Protein AF-A0A0N0D3A5-F1 (afdb_monomer_lite)

Radius of gyration: 17.69 Å; chains: 1; bounding box: 50×36×40 Å

Sequence (130 aa):
EAKDLIQTANDNKRILMVGHTFIFNMAVQQIKKYIDNGDLGDIYYIFSQRLNLGRVRQDVNAMWNLAPHDISIILYWLGEQPTKVKAKGICLCGILELRFFIAWRIDLCAKNVCSFVMIILPCNPYEKSC

Secondary structure (DSSP, 8-state):
-HHHHHHHHHHTT-------GGGGSHHHHHHHHHHHTTTT-S--EEEEEE----S--SSS-HHHHHHHHHHHHHHHHH-S--SEEEEEEEEEE-TTT--EEEEEEEEEEETTEEEEEEEEEEE-TT----

pLDDT: mean 78.38, std 15.7, range [39.06, 97.94]

Structure (mmCIF, N/CA/C/O backbone):
data_AF-A0A0N0D3A5-F1
#
_entry.id   AF-A0A0N0D3A5-F1
#
loop_
_atom_site.group_PDB
_atom_site.id
_atom_site.type_symbol
_atom_site.label_atom_id
_atom_site.label_alt_id
_atom_site.label_comp_id
_atom_site.label_asym_id
_atom_site.label_entity_id
_atom_site.label_seq_id
_atom_site.pdbx_PDB_ins_code
_atom_site.Cartn_x
_atom_site.Cartn_y
_atom_site.Cartn_z
_atom_site.occupancy
_atom_site.B_iso_or_equiv
_atom_site.auth_seq_id
_atom_site.auth_comp_id
_atom_site.auth_asym_id
_atom_site.auth_atom_id
_atom_site.pdbx_PDB_model_num
ATOM 1 N N . GLU A 1 1 ? -0.405 4.196 21.151 1.00 83.31 1 GLU A N 1
ATOM 2 C CA . GLU A 1 1 ? -0.938 5.217 20.221 1.00 83.31 1 GLU A CA 1
ATOM 3 C C . GLU A 1 1 ? -2.015 4.682 19.275 1.00 83.31 1 GLU A C 1
ATOM 5 O O . GLU A 1 1 ? -3.184 4.913 19.541 1.00 83.31 1 GLU A O 1
ATOM 10 N N . ALA A 1 2 ? -1.690 3.939 18.203 1.00 90.25 2 ALA A N 1
ATOM 11 C CA . ALA A 1 2 ? -2.709 3.513 17.222 1.00 90.25 2 ALA A CA 1
ATOM 12 C C . ALA A 1 2 ? -3.847 2.664 17.830 1.00 90.25 2 ALA A C 1
ATOM 14 O O . ALA A 1 2 ? -5.014 2.876 17.516 1.00 90.25 2 ALA A O 1
ATOM 15 N N . LYS A 1 3 ? -3.518 1.734 18.737 1.00 93.75 3 LYS A N 1
ATOM 16 C CA . LYS A 1 3 ? -4.515 0.921 19.457 1.00 93.75 3 LYS A CA 1
ATOM 17 C C . LYS A 1 3 ? -5.430 1.772 20.343 1.00 93.75 3 LYS A C 1
ATOM 19 O O . LYS A 1 3 ? -6.629 1.530 20.375 1.00 93.75 3 LYS A O 1
ATOM 24 N N . ASP A 1 4 ? -4.874 2.789 20.994 1.00 96.25 4 ASP A N 1
ATOM 25 C CA . ASP A 1 4 ? -5.617 3.676 21.895 1.00 96.25 4 ASP A CA 1
ATOM 26 C C . ASP A 1 4 ? -6.596 4.560 21.110 1.00 96.25 4 ASP A C 1
ATOM 28 O O . ASP A 1 4 ? -7.729 4.770 21.539 1.00 96.25 4 ASP A O 1
ATOM 32 N N . LEU A 1 5 ? -6.200 5.016 19.914 1.00 94.88 5 LEU A N 1
ATOM 33 C CA . LEU A 1 5 ? -7.090 5.727 18.990 1.00 94.88 5 LEU A CA 1
ATOM 34 C C . LEU A 1 5 ? -8.243 4.840 18.508 1.00 94.88 5 LEU A C 1
ATOM 36 O O . LEU A 1 5 ? -9.386 5.296 18.476 1.00 94.88 5 LEU A O 1
ATOM 40 N N . ILE A 1 6 ? -7.959 3.578 18.164 1.00 95.88 6 ILE A N 1
ATOM 41 C CA . ILE A 1 6 ? -8.991 2.602 17.783 1.00 95.88 6 ILE A CA 1
ATOM 42 C C . ILE A 1 6 ? -9.970 2.399 18.944 1.00 95.88 6 ILE A C 1
ATOM 44 O O . ILE A 1 6 ? -11.181 2.461 18.738 1.00 95.88 6 ILE A O 1
ATOM 48 N N . GLN A 1 7 ? -9.456 2.219 20.163 1.00 96.75 7 GLN A N 1
ATOM 49 C CA . GLN A 1 7 ? -10.284 2.047 21.354 1.00 96.75 7 GLN A CA 1
ATOM 50 C C . GLN A 1 7 ? -11.161 3.279 21.608 1.00 96.75 7 GLN A C 1
ATOM 52 O O . GLN A 1 7 ? -12.374 3.155 21.740 1.00 96.75 7 GLN A O 1
ATOM 57 N N . THR A 1 8 ? -10.575 4.475 21.556 1.00 97.06 8 THR A N 1
ATOM 58 C CA . THR A 1 8 ? -11.292 5.740 21.765 1.00 97.06 8 THR A CA 1
ATOM 59 C C . THR A 1 8 ? -12.410 5.929 20.739 1.00 97.06 8 THR A C 1
ATOM 61 O O . THR A 1 8 ? -13.513 6.350 21.090 1.00 97.06 8 THR A O 1
ATOM 64 N N . ALA A 1 9 ? -12.160 5.612 19.466 1.00 96.56 9 ALA A N 1
ATOM 65 C CA . ALA A 1 9 ? -13.178 5.701 18.424 1.00 96.56 9 ALA A CA 1
ATOM 66 C C . ALA A 1 9 ? -14.338 4.724 18.673 1.00 96.56 9 ALA A C 1
ATOM 68 O O . ALA A 1 9 ? -15.499 5.119 18.538 1.00 96.56 9 ALA A O 1
ATOM 69 N N . ASN A 1 10 ? -14.032 3.494 19.101 1.00 96.69 10 ASN A N 1
ATOM 70 C CA . ASN A 1 10 ? -15.033 2.488 19.459 1.00 96.69 10 ASN A CA 1
ATOM 71 C C . ASN A 1 10 ? -15.885 2.937 20.654 1.00 96.69 10 ASN A C 1
ATOM 73 O O . ASN A 1 10 ? -17.114 2.920 20.563 1.00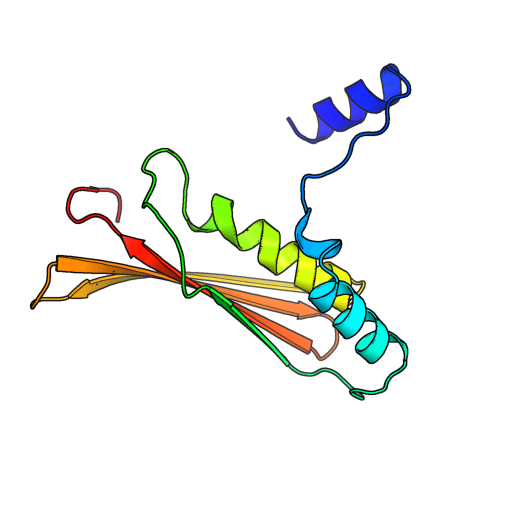 96.69 10 ASN A O 1
ATOM 77 N N . ASP A 1 11 ? -15.249 3.410 21.728 1.00 97.94 11 ASP A N 1
ATOM 78 C CA . ASP A 1 11 ? -15.928 3.860 22.950 1.00 97.94 11 ASP A CA 1
ATOM 79 C C . ASP A 1 11 ? -16.884 5.030 22.670 1.00 97.94 11 ASP A C 1
ATOM 81 O O . ASP A 1 11 ? -17.974 5.119 23.236 1.00 97.94 11 ASP A O 1
ATOM 85 N N . ASN A 1 12 ? -16.514 5.902 21.728 1.00 97.50 12 ASN A N 1
ATOM 86 C CA . ASN A 1 12 ? -17.305 7.065 21.330 1.00 97.50 12 ASN A CA 1
ATOM 87 C C . ASN A 1 12 ? -18.247 6.805 20.138 1.00 97.50 12 ASN A C 1
ATOM 89 O O . ASN A 1 12 ? -18.888 7.746 19.659 1.00 97.50 12 ASN A O 1
ATOM 93 N N . LYS A 1 13 ? -18.336 5.563 19.636 1.00 96.81 13 LYS A N 1
ATOM 94 C CA . LYS A 1 13 ? -19.127 5.181 18.447 1.00 96.81 13 LYS A CA 1
ATOM 95 C C . LYS A 1 13 ? -18.844 6.072 17.228 1.00 96.81 13 LYS A C 1
ATOM 97 O O . LYS A 1 13 ? -19.760 6.513 16.530 1.00 96.81 13 LYS A O 1
ATOM 102 N N . ARG A 1 14 ? -17.570 6.380 16.984 1.00 97.31 14 ARG A N 1
ATOM 103 C CA . ARG A 1 14 ? -17.114 7.177 15.838 1.00 97.31 14 ARG A CA 1
ATOM 104 C C . ARG A 1 14 ? -16.392 6.304 14.822 1.00 97.31 14 ARG A C 1
ATOM 106 O O . ARG A 1 14 ? -15.753 5.318 15.166 1.00 97.31 14 ARG A O 1
ATOM 113 N N . ILE A 1 15 ? -16.473 6.709 13.559 1.00 93.31 15 ILE A N 1
ATOM 114 C CA . ILE A 1 15 ? -15.700 6.096 12.479 1.00 93.31 15 ILE A CA 1
ATOM 115 C C . ILE A 1 15 ? -14.291 6.692 12.519 1.00 93.31 15 ILE A C 1
ATOM 117 O O . ILE A 1 15 ? -14.128 7.902 12.366 1.00 93.31 15 ILE A O 1
ATOM 121 N N . LEU A 1 16 ? -13.281 5.842 12.714 1.00 93.25 16 LEU A N 1
ATOM 122 C CA . LEU A 1 16 ? -11.873 6.203 12.572 1.00 93.25 16 LEU A CA 1
ATOM 123 C C . LEU A 1 16 ? -11.384 5.776 11.190 1.00 93.25 16 LEU A C 1
ATOM 125 O O . LEU A 1 16 ? -11.485 4.607 10.822 1.00 93.25 16 LEU A O 1
ATOM 129 N N . MET A 1 17 ? -10.831 6.722 10.437 1.00 90.12 17 MET A N 1
ATOM 130 C CA . MET A 1 17 ? -10.299 6.479 9.102 1.00 90.12 17 MET A CA 1
ATOM 131 C C . MET A 1 17 ? -8.795 6.737 9.080 1.00 90.12 17 MET A C 1
ATOM 133 O O . MET A 1 17 ? -8.324 7.763 9.568 1.00 90.12 17 MET A O 1
ATOM 137 N N . VAL A 1 18 ? -8.038 5.814 8.486 1.00 89.06 18 VAL A N 1
ATOM 138 C CA . VAL A 1 18 ? -6.603 6.002 8.245 1.00 89.06 18 VAL A CA 1
ATOM 139 C C . VAL A 1 18 ? -6.419 6.885 7.012 1.00 89.06 18 VAL A C 1
ATOM 141 O O . VAL A 1 18 ? -7.083 6.685 5.996 1.00 89.06 18 VAL A O 1
ATOM 144 N N . GLY A 1 19 ? -5.490 7.841 7.078 1.00 87.44 19 GLY A N 1
ATOM 145 C CA . GLY A 1 19 ? -5.204 8.822 6.022 1.00 87.44 19 GLY A CA 1
ATOM 146 C C . GLY A 1 19 ? -4.557 8.266 4.743 1.00 87.44 19 GLY A C 1
ATOM 147 O O . GLY A 1 19 ? -3.759 8.958 4.116 1.00 87.44 19 GLY A O 1
ATOM 148 N N . HIS A 1 20 ? -4.872 7.038 4.325 1.00 87.38 20 HIS A N 1
ATOM 149 C CA . HIS A 1 20 ? -4.418 6.450 3.059 1.00 87.38 20 HIS A CA 1
ATOM 150 C C . HIS A 1 20 ? -5.219 7.001 1.869 1.00 87.38 20 HIS A C 1
ATOM 152 O O . HIS A 1 20 ? -5.800 6.257 1.089 1.00 87.38 20 HIS A O 1
ATOM 158 N N . THR A 1 21 ? -5.272 8.324 1.719 1.00 89.06 21 THR A N 1
ATOM 159 C CA . THR A 1 21 ? -6.133 9.005 0.737 1.00 89.06 21 THR A CA 1
ATOM 160 C C . THR A 1 21 ? -5.839 8.610 -0.714 1.00 89.06 21 THR A C 1
ATOM 162 O O . THR A 1 21 ? -6.739 8.632 -1.550 1.00 89.06 21 THR A O 1
ATOM 165 N N . PHE A 1 22 ? -4.610 8.179 -1.020 1.00 89.44 22 PHE A N 1
ATOM 166 C CA . PHE A 1 22 ? -4.217 7.758 -2.366 1.00 89.44 22 PHE A CA 1
ATOM 167 C C . PHE A 1 22 ? -4.999 6.552 -2.902 1.00 89.44 22 PHE A C 1
ATOM 169 O O . PHE A 1 22 ? -5.146 6.447 -4.118 1.00 89.44 22 PHE A O 1
ATOM 176 N N . ILE A 1 23 ? -5.561 5.687 -2.045 1.00 92.19 23 ILE A N 1
ATOM 177 C CA . ILE A 1 23 ? -6.382 4.549 -2.506 1.00 92.19 23 ILE A CA 1
ATOM 178 C C . ILE A 1 23 ? -7.698 5.001 -3.160 1.00 92.19 23 ILE A C 1
ATOM 180 O O . ILE A 1 23 ? -8.321 4.243 -3.897 1.00 92.19 23 ILE A O 1
ATOM 184 N N . PHE A 1 24 ? -8.119 6.246 -2.914 1.00 93.00 24 PHE A N 1
ATOM 185 C CA . PHE A 1 24 ? -9.305 6.851 -3.525 1.00 93.00 24 PHE A CA 1
ATOM 186 C C . PHE A 1 24 ? -8.995 7.585 -4.832 1.00 93.00 24 PHE A C 1
ATOM 188 O O . PHE A 1 24 ? -9.900 8.111 -5.477 1.00 93.00 24 PHE A O 1
ATOM 195 N N . ASN A 1 25 ? -7.727 7.633 -5.248 1.00 95.12 25 ASN A N 1
ATOM 196 C CA . ASN A 1 25 ? -7.366 8.191 -6.540 1.00 95.12 25 ASN A CA 1
ATOM 197 C C . ASN A 1 25 ? -7.951 7.324 -7.668 1.00 95.12 25 ASN A C 1
ATOM 199 O O . ASN A 1 25 ? -7.805 6.100 -7.658 1.00 95.12 25 ASN A O 1
ATOM 203 N N . MET A 1 26 ? -8.561 7.965 -8.669 1.00 96.12 26 MET A N 1
ATOM 204 C CA . MET A 1 26 ? -9.177 7.272 -9.804 1.00 96.12 26 MET A CA 1
ATOM 205 C C . MET A 1 26 ? -8.202 6.326 -10.513 1.00 96.12 26 MET A C 1
ATOM 207 O O . MET A 1 26 ? -8.579 5.202 -10.819 1.00 96.12 26 MET A O 1
ATOM 211 N N . ALA A 1 27 ? -6.945 6.726 -10.727 1.00 94.88 27 ALA A N 1
ATOM 212 C CA . ALA A 1 27 ? -5.950 5.876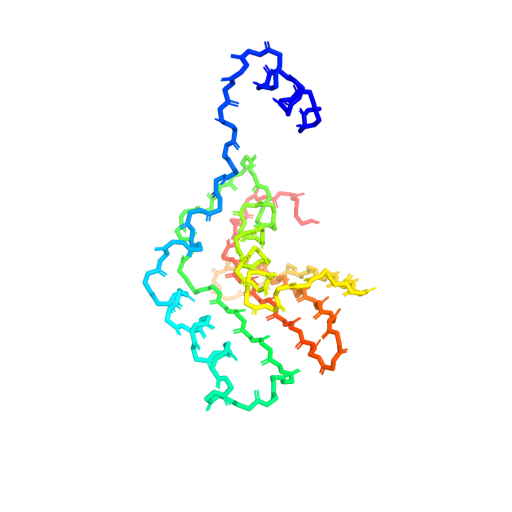 -11.379 1.00 94.88 27 ALA A CA 1
ATOM 213 C C . ALA A 1 27 ? -5.660 4.606 -10.561 1.00 94.88 27 ALA A C 1
ATOM 215 O O . ALA A 1 27 ? -5.618 3.510 -11.115 1.00 94.88 27 ALA A O 1
ATOM 216 N N . VAL A 1 28 ? -5.539 4.736 -9.235 1.00 95.19 28 VAL A N 1
ATOM 217 C CA . VAL A 1 28 ? -5.304 3.600 -8.329 1.00 95.19 28 VAL A CA 1
ATOM 218 C C . VAL A 1 28 ? -6.491 2.636 -8.336 1.00 95.19 28 VAL A C 1
ATOM 220 O O . VAL A 1 28 ? -6.291 1.423 -8.417 1.00 95.19 28 VAL A O 1
ATOM 223 N N . GLN A 1 29 ? -7.720 3.159 -8.308 1.00 96.25 29 GLN A N 1
ATOM 224 C CA . GLN A 1 29 ? -8.934 2.341 -8.359 1.00 96.25 29 GLN A CA 1
ATOM 225 C C . GLN A 1 29 ? -9.144 1.665 -9.717 1.00 96.25 29 GLN A C 1
ATOM 227 O O . GLN A 1 29 ? -9.619 0.534 -9.761 1.00 96.25 29 GLN A O 1
ATOM 232 N N . GLN A 1 30 ? -8.796 2.320 -10.826 1.00 96.50 30 GLN A N 1
ATOM 233 C CA . GLN A 1 30 ? -8.901 1.703 -12.151 1.00 96.50 30 GLN A CA 1
ATOM 234 C C . GLN A 1 30 ? -7.901 0.560 -12.316 1.00 96.50 30 GLN A C 1
ATOM 236 O O . GLN A 1 30 ? -8.281 -0.510 -12.777 1.00 96.50 30 GLN A O 1
ATOM 241 N N . ILE A 1 31 ? -6.659 0.735 -11.850 1.00 95.06 31 ILE A N 1
ATOM 242 C CA . ILE A 1 31 ? -5.680 -0.360 -11.822 1.00 95.06 31 ILE A CA 1
ATOM 243 C C . ILE A 1 31 ? -6.214 -1.530 -10.987 1.00 95.06 31 ILE A C 1
ATOM 245 O O . ILE A 1 31 ? -6.161 -2.663 -11.450 1.00 95.06 31 ILE A O 1
ATOM 249 N N . LYS A 1 32 ? -6.809 -1.270 -9.812 1.00 95.06 32 LYS A N 1
ATOM 250 C CA . LYS A 1 32 ? -7.434 -2.330 -9.003 1.00 95.06 32 LYS A CA 1
ATOM 251 C C . LYS A 1 32 ? -8.493 -3.107 -9.783 1.00 95.06 32 LYS A C 1
ATOM 253 O O . LYS A 1 32 ? -8.508 -4.326 -9.706 1.00 95.06 32 LYS A O 1
ATOM 258 N N . LYS A 1 33 ? -9.349 -2.419 -10.545 1.00 95.69 33 LYS A N 1
ATOM 259 C CA . LYS A 1 33 ? -10.376 -3.077 -11.366 1.00 95.69 33 LYS A CA 1
ATOM 260 C C . LYS A 1 33 ? -9.763 -3.985 -12.427 1.00 95.69 33 LYS A C 1
ATOM 262 O O . LYS A 1 33 ? -10.203 -5.117 -12.549 1.00 95.69 33 LYS A O 1
ATOM 267 N N . TYR A 1 34 ? -8.732 -3.528 -13.138 1.00 95.25 34 TYR A N 1
ATOM 268 C CA . TYR A 1 34 ? -8.040 -4.365 -14.126 1.00 95.25 34 TYR A CA 1
ATOM 269 C C . TYR A 1 34 ? -7.383 -5.596 -13.494 1.00 95.25 34 TYR A C 1
ATOM 271 O O . TYR A 1 34 ? -7.398 -6.676 -14.078 1.00 95.25 34 TYR A O 1
ATOM 279 N N . ILE A 1 35 ? -6.837 -5.444 -12.285 1.00 93.12 35 ILE A N 1
ATOM 280 C CA . ILE A 1 35 ? -6.296 -6.561 -11.504 1.00 93.12 35 ILE A CA 1
ATOM 281 C C . ILE A 1 35 ? -7.412 -7.549 -11.135 1.00 93.12 35 ILE A C 1
ATOM 283 O O . ILE A 1 35 ? -7.275 -8.743 -11.376 1.00 93.12 35 ILE A O 1
ATOM 287 N N . ASP A 1 36 ? -8.527 -7.055 -10.596 1.00 92.88 36 ASP A N 1
ATOM 288 C CA . ASP A 1 36 ? -9.636 -7.891 -10.115 1.00 92.88 36 ASP A CA 1
ATOM 289 C C . ASP A 1 36 ? -10.379 -8.617 -11.228 1.00 92.88 36 ASP A C 1
ATOM 291 O O . ASP A 1 36 ? -10.826 -9.747 -11.041 1.00 92.88 36 ASP A O 1
ATOM 295 N N . ASN A 1 37 ? -10.495 -7.979 -12.389 1.00 95.56 37 ASN A N 1
ATOM 296 C CA . ASN A 1 37 ? -11.095 -8.574 -13.575 1.00 95.56 37 ASN A CA 1
ATOM 297 C C . ASN A 1 37 ? -10.186 -9.629 -14.227 1.00 95.56 37 ASN A C 1
ATOM 299 O O . ASN A 1 37 ? -10.645 -10.373 -15.090 1.00 95.56 37 ASN A O 1
ATOM 303 N N . GLY A 1 38 ? -8.905 -9.695 -13.843 1.00 93.00 38 GLY A N 1
ATOM 304 C CA . GLY A 1 38 ? -7.912 -10.556 -14.483 1.00 93.00 38 GLY A CA 1
ATOM 305 C C . GLY A 1 38 ? -7.421 -10.036 -15.839 1.00 93.00 38 GLY A C 1
ATOM 306 O O . GLY A 1 38 ? -6.732 -10.766 -16.548 1.00 93.00 38 GLY A O 1
ATOM 307 N N . ASP A 1 39 ? -7.714 -8.779 -16.189 1.00 94.06 39 ASP A N 1
ATOM 308 C CA . ASP A 1 39 ? -7.350 -8.165 -17.477 1.00 94.06 39 ASP A CA 1
ATOM 309 C C . ASP A 1 39 ? -5.822 -8.088 -17.674 1.00 94.06 39 ASP A C 1
ATOM 311 O O . ASP A 1 39 ? -5.327 -8.048 -18.800 1.00 94.06 39 ASP A O 1
ATOM 315 N N . LEU A 1 40 ? -5.065 -8.073 -16.571 1.00 89.38 40 LEU A N 1
ATOM 316 C CA . LEU A 1 40 ? -3.597 -8.053 -16.551 1.00 89.38 40 LEU A CA 1
ATOM 317 C C . LEU A 1 40 ? -2.963 -9.448 -16.405 1.00 89.38 40 LEU A C 1
ATOM 319 O O . LEU A 1 40 ? -1.738 -9.559 -16.445 1.00 89.38 40 LEU A O 1
ATOM 323 N N . GLY A 1 41 ? -3.772 -10.500 -16.236 1.00 89.81 41 GLY A N 1
ATOM 324 C CA . GLY A 1 41 ? -3.302 -11.845 -15.909 1.00 89.81 41 GLY A CA 1
ATOM 325 C C . GLY A 1 41 ? -2.629 -11.929 -14.534 1.00 89.81 41 GLY A C 1
ATOM 326 O O . GLY A 1 41 ? -2.954 -11.179 -13.610 1.00 89.81 41 GLY A O 1
ATOM 327 N N . ASP A 1 42 ? -1.680 -12.857 -14.400 1.00 87.69 42 ASP A N 1
ATOM 328 C CA . ASP A 1 42 ? -0.925 -13.041 -13.163 1.00 87.69 42 ASP A CA 1
ATOM 329 C C . ASP A 1 42 ? 0.092 -11.912 -12.961 1.00 87.69 42 ASP A C 1
ATOM 331 O O . ASP A 1 42 ? 0.997 -11.680 -13.767 1.00 87.69 42 ASP A O 1
ATOM 335 N N . ILE A 1 43 ? -0.026 -11.220 -11.831 1.00 86.81 43 ILE A N 1
ATOM 336 C CA . ILE A 1 43 ? 0.919 -10.175 -11.443 1.00 86.81 43 ILE A CA 1
ATOM 337 C C . ILE A 1 43 ? 2.142 -10.843 -10.826 1.00 86.81 43 ILE A C 1
ATOM 339 O O . ILE A 1 43 ? 2.027 -11.548 -9.832 1.00 86.81 43 ILE A O 1
ATOM 343 N N . TYR A 1 44 ? 3.326 -10.576 -11.366 1.00 86.12 44 TYR A N 1
ATOM 344 C CA . TYR A 1 44 ? 4.586 -11.079 -10.799 1.00 86.12 44 TYR A CA 1
ATOM 345 C C . TYR A 1 44 ? 5.409 -9.988 -10.119 1.00 86.12 44 TYR A C 1
ATOM 347 O O . TYR A 1 44 ? 6.184 -10.260 -9.199 1.00 86.12 44 TYR A O 1
ATOM 355 N N . TYR A 1 45 ? 5.249 -8.741 -10.560 1.00 86.06 45 TYR A N 1
ATOM 356 C CA . TYR A 1 45 ? 6.070 -7.638 -10.091 1.00 86.06 45 TYR A CA 1
ATOM 357 C C . TYR A 1 45 ? 5.304 -6.322 -10.094 1.00 86.06 45 TYR A C 1
ATOM 359 O O . TYR A 1 45 ? 4.617 -5.997 -11.061 1.00 86.06 45 TYR A O 1
ATOM 367 N N . ILE A 1 46 ? 5.464 -5.544 -9.024 1.00 87.94 46 ILE A N 1
ATOM 368 C CA . ILE A 1 46 ? 4.955 -4.173 -8.929 1.00 87.94 46 ILE A CA 1
ATOM 369 C C . ILE A 1 46 ? 6.136 -3.250 -8.655 1.00 87.94 46 ILE A C 1
ATOM 371 O O . ILE A 1 46 ? 6.933 -3.508 -7.756 1.00 87.94 46 ILE A O 1
ATOM 375 N N . PHE A 1 47 ? 6.232 -2.161 -9.412 1.00 86.56 47 PHE A N 1
ATOM 376 C CA . PHE A 1 47 ? 7.273 -1.150 -9.269 1.00 86.56 47 PHE A CA 1
ATOM 377 C C . PHE A 1 47 ? 6.641 0.213 -9.003 1.00 86.56 47 PHE A C 1
ATOM 379 O O . PHE A 1 47 ? 5.808 0.666 -9.786 1.00 86.56 47 PHE A O 1
ATOM 386 N N . SER A 1 48 ? 7.057 0.883 -7.928 1.00 83.88 48 SER A N 1
ATOM 387 C CA . SER A 1 48 ? 6.678 2.274 -7.655 1.00 83.88 48 SER A CA 1
ATOM 388 C C . SER A 1 48 ? 7.919 3.141 -7.482 1.00 83.88 48 SER A C 1
ATOM 390 O O . SER A 1 48 ? 8.848 2.758 -6.769 1.00 83.88 48 SER A O 1
ATOM 392 N N . GLN A 1 49 ? 7.923 4.313 -8.120 1.00 83.06 49 GLN A N 1
ATOM 393 C CA . GLN A 1 49 ? 8.971 5.318 -7.979 1.00 83.06 49 GLN A CA 1
ATOM 394 C C . GLN A 1 49 ? 8.361 6.698 -7.739 1.00 83.06 49 GLN A C 1
ATOM 396 O O . GLN A 1 49 ? 7.466 7.133 -8.465 1.00 83.06 49 GLN A O 1
ATOM 401 N N . ARG A 1 50 ? 8.892 7.424 -6.752 1.00 76.88 50 ARG A N 1
ATOM 402 C CA . ARG A 1 50 ? 8.545 8.833 -6.516 1.00 76.88 50 ARG A CA 1
ATOM 403 C C . ARG A 1 50 ? 9.646 9.749 -7.041 1.00 76.88 50 ARG A C 1
ATOM 405 O O . ARG A 1 50 ? 10.785 9.637 -6.603 1.00 76.88 50 ARG A O 1
ATOM 412 N N . LEU A 1 51 ? 9.287 10.647 -7.964 1.00 71.44 51 LEU A N 1
ATOM 413 C CA . LEU A 1 51 ? 10.220 11.560 -8.647 1.00 71.44 51 LEU A CA 1
ATOM 414 C C . LEU A 1 51 ? 10.130 13.019 -8.161 1.00 71.44 51 LEU A C 1
ATOM 416 O O . LEU A 1 51 ? 11.118 13.742 -8.212 1.00 71.44 51 LEU A O 1
ATOM 420 N N . ASN A 1 52 ? 8.969 13.453 -7.657 1.00 65.75 52 ASN A N 1
ATOM 421 C CA . ASN A 1 52 ? 8.709 14.849 -7.283 1.00 65.75 52 ASN A CA 1
ATOM 422 C C . ASN A 1 52 ? 8.436 14.967 -5.789 1.00 65.75 52 ASN A C 1
ATOM 424 O O . ASN A 1 52 ? 7.312 14.752 -5.340 1.00 65.75 52 ASN A O 1
ATOM 428 N N . LEU A 1 53 ? 9.462 15.292 -5.011 1.00 64.12 53 LEU A N 1
ATOM 429 C CA . LEU A 1 53 ? 9.383 15.115 -3.560 1.00 64.12 53 LEU A CA 1
ATOM 430 C C . LEU A 1 53 ? 9.311 16.409 -2.753 1.00 64.12 53 LEU A C 1
ATOM 432 O O . LEU A 1 53 ? 9.334 16.382 -1.525 1.00 64.12 53 LEU A O 1
ATOM 436 N N . GLY A 1 54 ? 9.128 17.533 -3.444 1.00 65.44 54 GLY A N 1
ATOM 437 C CA . GLY A 1 54 ? 8.887 18.821 -2.809 1.00 65.44 54 GLY A CA 1
ATOM 438 C C . GLY A 1 54 ? 10.040 19.253 -1.901 1.00 65.44 54 GLY A C 1
ATOM 439 O O . GLY A 1 54 ? 11.209 19.002 -2.189 1.00 65.44 54 GLY A O 1
ATOM 440 N N . ARG A 1 55 ? 9.703 19.963 -0.820 1.00 66.31 55 ARG A N 1
ATOM 441 C CA . ARG A 1 55 ? 10.684 20.482 0.139 1.00 66.31 55 ARG A CA 1
ATOM 442 C C . ARG A 1 55 ? 11.106 19.389 1.115 1.00 66.31 55 ARG A C 1
ATOM 444 O O . ARG A 1 55 ? 10.255 18.757 1.738 1.00 66.31 55 ARG A O 1
ATOM 451 N N . VAL A 1 56 ? 12.416 19.234 1.288 1.00 66.88 56 VAL A N 1
ATOM 452 C CA . VAL A 1 56 ? 12.995 18.371 2.323 1.00 66.88 56 VAL A CA 1
ATOM 453 C C . VAL A 1 56 ? 12.630 18.937 3.691 1.00 66.88 56 VAL A C 1
ATOM 455 O O . VAL A 1 56 ? 12.814 20.127 3.951 1.00 66.88 56 VAL A O 1
ATOM 458 N N . ARG A 1 57 ? 12.078 18.079 4.543 1.00 66.88 57 ARG A N 1
ATOM 459 C CA . ARG A 1 57 ? 11.663 18.398 5.907 1.00 66.88 57 ARG A CA 1
ATOM 460 C C . ARG A 1 57 ? 12.587 17.693 6.892 1.00 66.88 57 ARG A C 1
ATOM 462 O O . ARG A 1 57 ? 12.904 16.531 6.673 1.00 66.88 57 ARG A O 1
ATOM 469 N N . GLN A 1 58 ? 12.966 18.384 7.966 1.00 71.81 58 GLN A N 1
ATOM 470 C CA . GLN A 1 58 ? 13.881 17.853 8.989 1.00 71.81 58 GLN A CA 1
ATOM 471 C C . GLN A 1 58 ? 13.154 17.181 10.161 1.00 71.81 58 GLN A C 1
ATOM 473 O O . GLN A 1 58 ? 13.770 16.544 11.008 1.00 71.81 58 GLN A O 1
ATOM 478 N N . ASP A 1 59 ? 11.832 17.338 10.241 1.00 76.25 59 ASP A N 1
ATOM 479 C CA . ASP A 1 59 ? 11.015 16.859 11.355 1.00 76.25 59 ASP A CA 1
ATOM 480 C C . ASP A 1 59 ? 10.465 15.441 11.144 1.00 76.25 59 ASP A C 1
ATOM 482 O O . ASP A 1 59 ? 9.858 14.874 12.050 1.00 76.25 59 ASP A O 1
ATOM 486 N N . VAL A 1 60 ? 10.666 14.847 9.962 1.00 72.75 60 VAL A N 1
ATOM 487 C CA . VAL A 1 60 ? 10.122 13.527 9.636 1.00 72.75 60 VAL A CA 1
ATOM 488 C C . VAL A 1 60 ? 11.052 12.727 8.733 1.00 72.75 60 VAL A C 1
ATOM 490 O O . VAL A 1 60 ? 11.598 13.222 7.750 1.00 72.75 60 VAL A O 1
ATOM 493 N N . ASN A 1 61 ? 11.191 11.437 9.039 1.00 75.25 61 ASN A N 1
ATOM 494 C CA . ASN A 1 61 ? 11.942 10.524 8.192 1.00 75.25 61 ASN A CA 1
ATOM 495 C C . ASN A 1 61 ? 11.209 10.302 6.857 1.00 75.25 61 ASN A C 1
ATOM 497 O O . ASN A 1 61 ? 10.039 9.917 6.822 1.00 75.25 61 ASN A O 1
ATOM 501 N N . ALA A 1 62 ? 11.952 10.474 5.767 1.00 72.31 62 ALA A N 1
ATOM 502 C CA . ALA A 1 62 ? 11.620 10.098 4.396 1.00 72.31 62 ALA A CA 1
ATOM 503 C C . ALA A 1 62 ? 10.758 8.829 4.256 1.00 72.31 62 ALA A C 1
ATOM 505 O O . ALA A 1 62 ? 9.701 8.844 3.622 1.00 72.31 62 ALA A O 1
ATOM 506 N N . MET A 1 63 ? 11.224 7.731 4.855 1.00 75.25 63 MET A N 1
ATOM 507 C CA . MET A 1 63 ? 10.580 6.426 4.803 1.00 75.25 63 MET A CA 1
ATOM 508 C C . MET A 1 63 ? 9.205 6.481 5.465 1.00 75.25 63 MET A C 1
ATOM 510 O O . MET A 1 63 ? 8.233 6.055 4.858 1.00 75.25 63 MET A O 1
ATOM 514 N N . TRP A 1 64 ? 9.093 7.064 6.659 1.00 77.94 64 TRP A N 1
ATOM 515 C CA . TRP A 1 64 ? 7.823 7.163 7.387 1.00 77.94 64 TRP A CA 1
ATOM 516 C C . TRP A 1 64 ? 6.825 8.123 6.743 1.00 77.94 64 TRP A C 1
ATOM 518 O O . TRP A 1 64 ? 5.623 7.901 6.842 1.00 77.94 64 TRP A O 1
ATOM 528 N N . ASN A 1 65 ? 7.301 9.157 6.054 1.00 78.38 65 ASN A N 1
ATOM 529 C CA . ASN A 1 65 ? 6.424 10.115 5.391 1.00 78.38 65 ASN A CA 1
ATOM 530 C C . ASN A 1 65 ? 5.867 9.590 4.057 1.00 78.38 65 ASN A C 1
ATOM 532 O O . ASN A 1 65 ? 4.772 9.964 3.660 1.00 78.38 65 ASN A O 1
ATOM 536 N N . LEU A 1 66 ? 6.621 8.754 3.335 1.00 80.00 66 LEU A N 1
ATOM 537 C CA . LEU A 1 66 ? 6.283 8.393 1.953 1.00 80.00 66 LEU A CA 1
ATOM 538 C C . LEU A 1 66 ? 5.957 6.915 1.762 1.00 80.00 66 LEU A C 1
ATOM 540 O O . LEU A 1 66 ? 5.015 6.595 1.037 1.00 80.00 66 LEU A O 1
ATOM 544 N N . ALA A 1 67 ? 6.696 6.017 2.416 1.00 81.75 67 ALA A N 1
ATOM 545 C CA . ALA A 1 67 ? 6.526 4.582 2.223 1.00 81.75 67 ALA A CA 1
ATOM 546 C C . ALA A 1 67 ? 5.133 4.070 2.612 1.00 81.75 67 ALA A C 1
ATOM 548 O O . ALA A 1 67 ? 4.603 3.260 1.850 1.00 81.75 67 ALA A O 1
ATOM 549 N N . PRO A 1 68 ? 4.486 4.530 3.709 1.00 86.12 68 PRO A N 1
ATOM 550 C CA . PRO A 1 68 ? 3.151 4.049 4.060 1.00 86.12 68 PRO A CA 1
ATOM 551 C C . PRO A 1 68 ? 2.134 4.232 2.934 1.00 86.12 68 PRO A C 1
ATOM 553 O O . PRO A 1 68 ? 1.283 3.371 2.733 1.00 86.12 68 PRO A O 1
ATOM 556 N N . HIS A 1 69 ? 2.256 5.307 2.150 1.00 87.56 69 HIS A N 1
ATOM 557 C CA . HIS A 1 69 ? 1.367 5.559 1.023 1.00 87.56 69 HIS A CA 1
ATOM 558 C C . HIS A 1 69 ? 1.528 4.507 -0.077 1.00 87.56 69 HIS A C 1
ATOM 560 O O . HIS A 1 69 ? 0.541 3.890 -0.470 1.00 87.56 69 HIS A O 1
ATOM 566 N N . ASP A 1 70 ? 2.753 4.253 -0.537 1.00 88.25 70 ASP A N 1
ATOM 567 C CA . ASP A 1 70 ? 3.001 3.272 -1.601 1.00 88.25 70 ASP A CA 1
ATOM 568 C C . ASP A 1 70 ? 2.690 1.845 -1.139 1.00 88.25 70 ASP A C 1
ATOM 570 O O . ASP A 1 70 ? 2.064 1.078 -1.868 1.00 88.25 70 ASP A O 1
ATOM 574 N N . ILE A 1 71 ? 3.045 1.511 0.106 1.00 87.88 71 ILE A N 1
ATOM 575 C CA . ILE A 1 71 ? 2.710 0.221 0.715 1.00 87.88 71 ILE A CA 1
ATOM 576 C C . ILE A 1 71 ? 1.189 0.053 0.773 1.00 87.88 71 ILE A C 1
ATOM 578 O O . ILE A 1 71 ? 0.684 -0.990 0.372 1.00 87.88 71 ILE A O 1
ATOM 582 N N . SER A 1 72 ? 0.439 1.075 1.203 1.00 90.62 72 SER A N 1
ATOM 583 C CA . SER A 1 72 ? -1.027 0.997 1.270 1.00 90.62 72 SER A CA 1
ATOM 584 C C . SER A 1 72 ? -1.671 0.740 -0.096 1.00 90.62 72 SER A C 1
ATOM 586 O O . SER A 1 72 ? -2.627 -0.027 -0.173 1.00 90.62 72 SER A O 1
ATOM 588 N N . ILE A 1 73 ? -1.122 1.316 -1.172 1.00 92.44 73 ILE A N 1
ATOM 589 C CA . ILE A 1 73 ? -1.592 1.091 -2.546 1.00 92.44 73 ILE A CA 1
ATOM 590 C C . ILE A 1 73 ? -1.295 -0.345 -2.987 1.00 92.44 73 ILE A C 1
ATOM 592 O O . ILE A 1 73 ? -2.179 -1.011 -3.515 1.00 92.44 73 ILE A O 1
ATOM 596 N N . ILE A 1 74 ? -0.080 -0.842 -2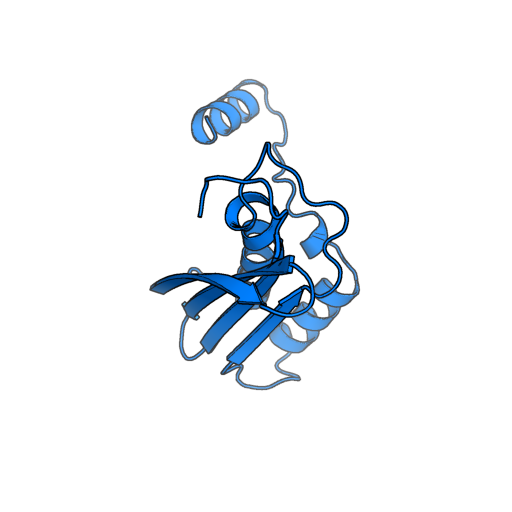.738 1.00 90.56 74 ILE A N 1
ATOM 597 C CA . ILE A 1 74 ? 0.310 -2.212 -3.101 1.00 90.56 74 ILE A CA 1
ATOM 598 C C . ILE A 1 74 ? -0.549 -3.235 -2.354 1.00 90.56 74 ILE A C 1
ATOM 600 O O . ILE A 1 74 ? -1.057 -4.171 -2.966 1.00 90.56 74 ILE A O 1
ATOM 604 N N . LEU A 1 75 ? -0.756 -3.043 -1.048 1.00 90.12 75 LEU A N 1
ATOM 605 C CA . LEU A 1 75 ? -1.621 -3.913 -0.249 1.00 90.12 75 LEU A CA 1
ATOM 606 C C . LEU A 1 75 ? -3.076 -3.841 -0.715 1.00 90.12 75 LEU A C 1
ATOM 608 O O . LEU A 1 75 ? -3.749 -4.866 -0.776 1.00 90.12 75 LEU A O 1
ATOM 612 N N . TYR A 1 76 ? -3.551 -2.650 -1.086 1.00 92.69 76 TYR A N 1
ATOM 613 C CA . TYR A 1 76 ? -4.874 -2.482 -1.677 1.00 92.69 76 TYR A CA 1
ATOM 614 C C . TYR A 1 76 ? -5.004 -3.246 -2.999 1.00 92.69 76 TYR A C 1
ATOM 616 O O . TYR A 1 76 ? -6.004 -3.928 -3.185 1.00 92.69 76 TYR A O 1
ATOM 624 N N . TRP A 1 77 ? -4.004 -3.183 -3.884 1.00 93.06 77 TRP A N 1
ATOM 625 C CA . TRP A 1 77 ? -3.989 -3.907 -5.159 1.00 93.06 77 TRP A CA 1
ATOM 626 C C . TRP A 1 77 ? -3.961 -5.421 -5.003 1.00 93.06 77 TRP A C 1
ATOM 628 O O . TRP A 1 77 ? -4.751 -6.102 -5.649 1.00 93.06 77 TRP A O 1
ATOM 638 N N . LEU A 1 78 ? -3.098 -5.937 -4.131 1.00 89.56 78 LEU A N 1
ATOM 639 C CA . LEU A 1 78 ? -2.932 -7.378 -3.945 1.00 89.56 78 LEU A CA 1
ATOM 640 C C . LEU A 1 78 ? -4.037 -8.002 -3.079 1.00 89.56 78 LEU A C 1
ATOM 642 O O . LEU A 1 78 ? -4.303 -9.195 -3.194 1.00 89.56 78 LEU A O 1
ATOM 646 N N . GLY A 1 79 ? -4.687 -7.210 -2.219 1.00 88.12 79 GLY A N 1
ATOM 647 C CA . GLY A 1 79 ? -5.763 -7.680 -1.343 1.00 88.12 79 GLY A CA 1
ATOM 648 C C . GLY A 1 79 ? -5.303 -8.654 -0.252 1.00 88.12 79 GLY A C 1
ATOM 649 O O . GLY A 1 79 ? -6.127 -9.347 0.339 1.00 88.12 79 GLY A O 1
ATOM 650 N N . GLU A 1 80 ? -4.000 -8.724 0.023 1.00 83.62 80 GLU A N 1
ATOM 651 C CA . GLU A 1 80 ? -3.403 -9.683 0.952 1.00 83.62 80 GLU A CA 1
ATOM 652 C C . GLU A 1 80 ? -2.223 -9.088 1.727 1.00 83.62 80 GLU A C 1
ATOM 654 O O . GLU A 1 80 ? -1.664 -8.050 1.370 1.00 83.62 80 GLU A O 1
ATOM 659 N N . GLN A 1 81 ? -1.861 -9.751 2.826 1.00 83.69 81 GLN A N 1
ATOM 660 C CA . GLN A 1 81 ? -0.743 -9.347 3.675 1.00 83.69 81 GLN A CA 1
ATOM 661 C C . GLN A 1 81 ? 0.585 -9.893 3.127 1.00 83.69 81 GLN A C 1
ATOM 663 O O . GLN A 1 81 ? 0.626 -11.018 2.621 1.00 83.69 81 GLN A O 1
ATOM 668 N N . PRO A 1 82 ? 1.689 -9.141 3.259 1.00 86.62 82 PRO A N 1
ATOM 669 C CA . PRO A 1 82 ? 2.987 -9.581 2.776 1.00 86.62 82 PRO A CA 1
ATOM 670 C C . PRO A 1 82 ? 3.537 -10.704 3.663 1.00 86.62 82 PRO A C 1
ATOM 672 O O . PRO A 1 82 ? 3.461 -10.641 4.889 1.00 86.62 82 PRO A O 1
ATOM 675 N N . THR A 1 83 ? 4.154 -11.713 3.050 1.00 86.25 83 THR A N 1
ATOM 676 C CA . THR A 1 83 ? 4.826 -12.813 3.766 1.00 86.25 83 THR A CA 1
ATOM 677 C C . THR A 1 83 ? 6.252 -12.453 4.164 1.00 86.25 83 THR A C 1
ATOM 679 O O . THR A 1 83 ? 6.791 -12.977 5.139 1.00 86.25 83 THR A O 1
ATOM 682 N N . LYS A 1 84 ? 6.884 -11.547 3.410 1.00 84.44 84 LYS A N 1
ATOM 683 C CA . LYS A 1 84 ? 8.251 -11.092 3.646 1.00 84.44 84 LYS A CA 1
ATOM 684 C C . LYS A 1 84 ? 8.401 -9.627 3.285 1.00 84.44 84 LYS A C 1
ATOM 686 O O . LYS A 1 84 ? 7.914 -9.191 2.244 1.00 84.44 84 LYS A O 1
ATOM 691 N N . VAL A 1 85 ? 9.145 -8.913 4.125 1.00 84.69 85 VAL A N 1
ATOM 692 C CA . VAL A 1 85 ? 9.516 -7.515 3.909 1.00 84.69 85 VAL A CA 1
ATOM 693 C C . VAL A 1 85 ? 11.032 -7.377 3.999 1.00 84.69 85 VAL A C 1
ATOM 695 O O . VAL A 1 85 ? 11.653 -7.909 4.921 1.00 84.69 85 VAL A O 1
ATOM 698 N N . LYS A 1 86 ? 11.642 -6.663 3.054 1.00 82.69 86 LYS A N 1
ATOM 699 C CA . LYS A 1 86 ? 13.027 -6.182 3.165 1.00 82.69 86 LYS A CA 1
ATOM 700 C C . LYS A 1 86 ? 13.054 -4.687 2.913 1.00 82.69 86 LYS A C 1
ATOM 702 O O . LYS A 1 86 ? 12.442 -4.241 1.954 1.00 82.69 86 LYS A O 1
ATOM 707 N N . ALA A 1 87 ? 13.789 -3.940 3.729 1.00 82.06 87 ALA A N 1
ATOM 708 C CA . ALA A 1 87 ? 13.993 -2.511 3.541 1.00 82.06 87 ALA A CA 1
ATOM 709 C C . ALA A 1 87 ? 15.493 -2.193 3.524 1.00 82.06 87 ALA A C 1
ATOM 711 O O . ALA A 1 87 ? 16.233 -2.670 4.385 1.00 82.06 87 ALA A O 1
ATOM 712 N N . LYS A 1 88 ? 15.952 -1.395 2.555 1.00 80.38 88 LYS A N 1
ATOM 713 C CA . LYS A 1 88 ? 17.331 -0.884 2.509 1.00 80.38 88 LYS A CA 1
ATOM 714 C C . LYS A 1 88 ? 17.330 0.599 2.163 1.00 80.38 88 LYS A C 1
ATOM 716 O O . LYS A 1 88 ? 16.733 0.969 1.159 1.00 80.38 88 LYS A O 1
ATOM 721 N N . GLY A 1 89 ? 18.022 1.404 2.968 1.00 75.38 89 GLY A N 1
ATOM 722 C CA . GLY A 1 89 ? 18.292 2.820 2.713 1.00 75.38 89 GLY A CA 1
ATOM 723 C C . GLY A 1 89 ? 19.740 3.039 2.270 1.00 75.38 89 GLY A C 1
ATOM 724 O O . GLY A 1 89 ? 20.635 2.317 2.712 1.00 75.38 89 GLY A O 1
ATOM 725 N N . ILE A 1 90 ? 19.977 4.012 1.391 1.00 74.19 90 ILE A N 1
ATOM 726 C CA . ILE A 1 90 ? 21.320 4.465 0.994 1.00 74.19 90 ILE A CA 1
ATOM 727 C C . ILE A 1 90 ? 21.320 5.994 0.958 1.00 74.19 90 ILE A C 1
ATOM 729 O O . ILE A 1 90 ? 20.395 6.570 0.396 1.00 74.19 90 ILE A O 1
ATOM 733 N N . CYS A 1 91 ? 22.355 6.621 1.523 1.00 70.69 91 CYS A N 1
ATOM 734 C CA . CYS A 1 91 ? 22.652 8.053 1.423 1.00 70.69 91 CYS A CA 1
ATOM 735 C C . CYS A 1 91 ? 23.850 8.221 0.471 1.00 70.69 91 CYS A C 1
ATOM 737 O O . CYS A 1 91 ? 24.937 7.716 0.750 1.00 70.69 91 CYS A O 1
ATOM 739 N N . LEU A 1 92 ? 23.643 8.853 -0.687 1.00 64.19 92 LEU A N 1
ATOM 740 C CA . LEU A 1 92 ? 24.692 9.109 -1.683 1.00 64.19 92 LEU A CA 1
ATOM 741 C C . LEU A 1 92 ? 25.083 10.588 -1.657 1.00 64.19 92 LEU A C 1
ATOM 743 O O . LEU A 1 92 ? 24.204 11.441 -1.755 1.00 64.19 92 LEU A O 1
ATOM 747 N N . CYS A 1 93 ? 26.383 10.883 -1.576 1.00 56.69 93 CYS A N 1
ATOM 748 C CA . CYS A 1 93 ? 26.936 12.236 -1.676 1.00 56.69 93 CYS A CA 1
ATOM 749 C C . CYS A 1 93 ? 27.594 12.428 -3.054 1.00 56.69 93 CYS A C 1
ATOM 751 O O . CYS A 1 93 ? 28.546 11.722 -3.389 1.00 56.69 93 CYS A O 1
ATOM 753 N N . GLY A 1 94 ? 27.071 13.344 -3.874 1.00 54.47 94 GLY A N 1
ATOM 754 C CA . GLY A 1 94 ? 27.641 13.678 -5.183 1.00 54.47 94 GLY A CA 1
ATOM 755 C C . GLY A 1 94 ? 28.680 14.804 -5.105 1.00 54.47 94 GLY A C 1
ATOM 756 O O . GLY A 1 94 ? 28.382 15.878 -4.588 1.00 54.47 94 GLY A O 1
ATOM 757 N N . ILE A 1 95 ? 29.870 14.582 -5.678 1.00 51.94 95 ILE A N 1
ATOM 758 C CA . ILE A 1 95 ? 31.037 15.492 -5.617 1.00 51.94 95 ILE A CA 1
ATOM 759 C C . ILE A 1 95 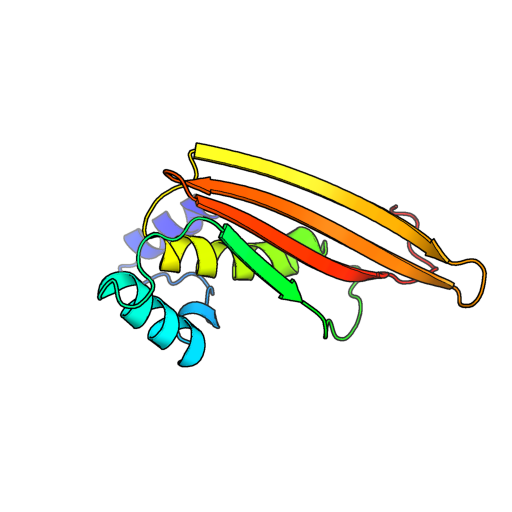? 30.852 16.799 -6.417 1.00 51.94 95 ILE A C 1
ATOM 761 O O . ILE A 1 95 ? 31.539 17.772 -6.126 1.00 51.94 95 ILE A O 1
ATOM 765 N N . LEU A 1 96 ? 29.924 16.870 -7.383 1.00 44.91 96 LEU A N 1
ATOM 766 C CA . LEU A 1 96 ? 29.821 18.033 -8.283 1.00 44.91 96 LEU A CA 1
ATOM 767 C C . LEU A 1 96 ? 28.648 18.998 -8.048 1.00 44.91 96 LEU A C 1
ATOM 769 O O . LEU A 1 96 ? 28.677 20.071 -8.629 1.00 44.91 96 LEU A O 1
ATOM 773 N N . GLU A 1 97 ? 27.674 18.698 -7.180 1.00 44.09 97 GLU A N 1
ATOM 774 C CA . GLU A 1 97 ? 26.577 19.644 -6.867 1.00 44.09 97 GLU A CA 1
ATOM 775 C C . GLU A 1 97 ? 25.923 19.440 -5.480 1.00 44.09 97 GLU A C 1
ATOM 777 O O . GLU A 1 97 ? 24.760 19.780 -5.311 1.00 44.09 97 GLU A O 1
ATOM 782 N N . LEU A 1 98 ? 26.600 18.869 -4.467 1.00 45.97 98 LEU A N 1
ATOM 783 C CA . LEU A 1 98 ? 26.051 18.725 -3.092 1.00 45.97 98 LEU A CA 1
ATOM 784 C C . LEU A 1 98 ? 24.586 18.216 -3.027 1.00 45.97 98 LEU A C 1
ATOM 786 O O . LEU A 1 98 ? 23.827 18.551 -2.117 1.00 45.97 98 LEU A O 1
ATOM 790 N N . ARG A 1 99 ? 24.157 17.407 -4.003 1.00 50.19 99 ARG A N 1
ATOM 791 C CA . ARG A 1 99 ? 22.834 16.782 -4.014 1.00 50.19 99 ARG A CA 1
ATOM 792 C C . ARG A 1 99 ? 22.971 15.455 -3.298 1.00 50.19 99 ARG A C 1
ATOM 794 O O . ARG A 1 99 ? 23.508 14.497 -3.855 1.00 50.19 99 ARG A O 1
ATOM 801 N N . PHE A 1 100 ? 22.523 15.416 -2.051 1.00 51.97 100 PHE A N 1
ATOM 802 C CA . PHE A 1 100 ? 22.391 14.156 -1.342 1.00 51.97 100 PHE A CA 1
ATOM 803 C C . PHE A 1 100 ? 21.143 13.448 -1.857 1.00 51.97 100 PHE A C 1
ATOM 805 O O . PHE A 1 100 ? 20.123 14.095 -2.084 1.00 51.97 100 PHE A O 1
ATOM 812 N N . PHE A 1 101 ? 21.207 12.135 -2.054 1.00 57.94 101 PHE A N 1
ATOM 813 C CA . PHE A 1 101 ? 20.032 11.341 -2.405 1.00 57.94 101 PHE A CA 1
ATOM 814 C C . PHE A 1 101 ? 19.834 10.227 -1.393 1.00 57.94 101 PHE A C 1
ATOM 816 O O . PHE A 1 101 ? 20.778 9.498 -1.087 1.00 57.94 101 PHE A O 1
ATOM 823 N N . ILE A 1 102 ? 18.604 10.084 -0.907 1.00 61.00 102 ILE A N 1
ATOM 824 C CA . ILE A 1 102 ? 18.198 8.945 -0.095 1.00 61.00 102 ILE A CA 1
ATOM 825 C C . ILE A 1 102 ? 17.360 8.023 -0.966 1.00 61.00 102 ILE A C 1
ATOM 827 O O . ILE A 1 102 ? 16.277 8.412 -1.396 1.00 61.00 102 ILE A O 1
ATOM 831 N N . ALA A 1 103 ? 17.859 6.812 -1.204 1.00 64.69 103 ALA A N 1
ATOM 832 C CA . ALA A 1 103 ? 17.137 5.765 -1.914 1.00 64.69 103 ALA A CA 1
ATOM 833 C C . ALA A 1 103 ? 16.676 4.691 -0.926 1.00 64.69 103 ALA A C 1
ATOM 835 O O . ALA A 1 103 ? 17.508 4.065 -0.267 1.00 64.69 103 ALA A O 1
ATOM 836 N N . TRP A 1 104 ? 15.368 4.455 -0.849 1.00 63.25 104 TRP A N 1
ATOM 837 C CA . TRP A 1 104 ? 14.800 3.329 -0.109 1.00 63.25 104 TRP A CA 1
ATOM 838 C C . TRP A 1 104 ? 14.297 2.269 -1.069 1.00 63.25 104 TRP A C 1
ATOM 840 O O . TRP A 1 104 ? 13.546 2.594 -1.978 1.00 63.25 104 TRP A O 1
ATOM 850 N N . ARG A 1 105 ? 14.692 1.019 -0.835 1.00 67.12 105 ARG A N 1
ATOM 851 C CA . ARG A 1 105 ? 14.157 -0.185 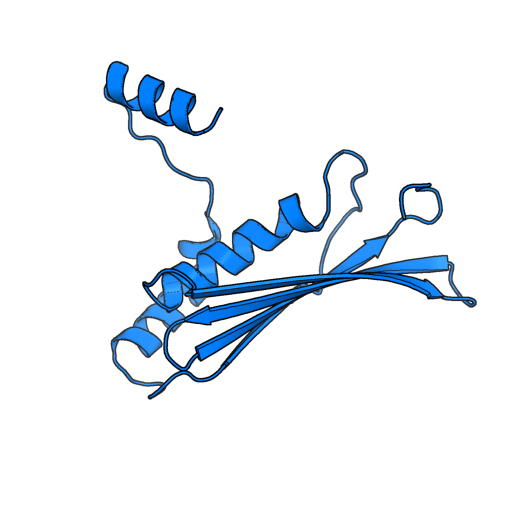-1.473 1.00 67.12 105 ARG A CA 1
ATOM 852 C C . ARG A 1 105 ? 13.288 -0.909 -0.464 1.00 67.12 105 ARG A C 1
ATOM 854 O O . ARG A 1 105 ? 13.833 -1.330 0.553 1.00 67.12 105 ARG A O 1
ATOM 861 N N . ILE A 1 106 ? 12.004 -1.095 -0.756 1.00 65.69 106 ILE A N 1
ATOM 862 C CA . ILE A 1 106 ? 11.131 -1.977 0.028 1.00 65.69 106 ILE A CA 1
ATOM 863 C C . ILE A 1 106 ? 10.661 -3.118 -0.861 1.00 65.69 106 ILE A C 1
ATOM 865 O O . ILE A 1 106 ? 9.908 -2.872 -1.797 1.00 65.69 106 ILE A O 1
ATOM 869 N N . ASP A 1 107 ? 11.107 -4.338 -0.562 1.00 71.62 107 ASP A N 1
ATOM 870 C CA . ASP A 1 107 ? 10.621 -5.556 -1.207 1.00 71.62 107 ASP A CA 1
ATOM 871 C C . ASP A 1 107 ? 9.509 -6.173 -0.356 1.00 71.62 107 ASP A C 1
ATOM 873 O O . ASP A 1 107 ? 9.739 -6.514 0.806 1.00 71.62 107 ASP A O 1
ATOM 877 N N . LEU A 1 108 ? 8.328 -6.334 -0.940 1.00 69.75 108 LEU A N 1
ATOM 878 C CA . LEU A 1 108 ? 7.165 -7.002 -0.363 1.00 69.75 108 LEU A CA 1
ATOM 879 C C . LEU A 1 108 ? 6.865 -8.217 -1.222 1.00 69.75 108 LEU A C 1
ATOM 881 O O . LEU A 1 108 ? 6.538 -8.038 -2.388 1.00 69.75 108 LEU A O 1
ATOM 885 N N . CYS A 1 109 ? 6.944 -9.428 -0.679 1.00 74.69 109 CYS A N 1
ATOM 886 C CA . CYS A 1 109 ? 6.438 -10.587 -1.415 1.00 74.69 109 CYS A CA 1
ATOM 887 C C . CYS A 1 109 ? 5.102 -11.045 -0.828 1.00 74.69 109 CYS A C 1
ATOM 889 O O . CYS A 1 109 ? 4.957 -11.169 0.392 1.00 74.69 109 CYS A O 1
ATOM 891 N N . ALA A 1 110 ? 4.135 -11.272 -1.709 1.00 68.69 110 ALA A N 1
ATOM 892 C CA . ALA A 1 110 ? 2.822 -11.817 -1.407 1.00 68.69 110 ALA A CA 1
ATOM 893 C C . ALA A 1 110 ? 2.427 -12.745 -2.573 1.00 68.69 110 ALA A C 1
ATOM 895 O O . ALA A 1 110 ? 2.605 -12.385 -3.738 1.00 68.69 110 ALA A O 1
ATOM 896 N N . LYS A 1 111 ? 2.043 -13.995 -2.271 1.00 69.94 111 LYS A N 1
ATOM 897 C CA . LYS A 1 111 ? 1.972 -15.106 -3.247 1.00 69.94 111 LYS A CA 1
ATOM 898 C C . LYS A 1 111 ? 3.248 -15.212 -4.109 1.00 69.94 111 LYS A C 1
ATOM 900 O O . LYS A 1 111 ? 4.341 -15.350 -3.563 1.00 69.94 111 LYS A O 1
ATOM 905 N N . ASN A 1 112 ? 3.094 -15.151 -5.436 1.00 66.69 112 ASN A N 1
ATOM 906 C CA . ASN A 1 112 ? 4.151 -15.168 -6.450 1.00 66.69 112 ASN A CA 1
ATOM 907 C C . ASN A 1 112 ? 4.560 -13.751 -6.888 1.00 66.69 112 ASN A C 1
ATOM 909 O O . ASN A 1 112 ? 5.342 -13.604 -7.827 1.00 66.69 112 ASN A O 1
ATOM 913 N N . VAL A 1 113 ? 4.028 -12.715 -6.232 1.00 70.06 113 VAL A N 1
ATOM 914 C CA . VAL A 1 113 ? 4.325 -11.320 -6.541 1.00 70.06 113 VAL A CA 1
ATOM 915 C C . VAL A 1 113 ? 5.434 -10.851 -5.622 1.00 70.06 113 VAL A C 1
ATOM 917 O O . VAL A 1 113 ? 5.315 -10.969 -4.402 1.00 70.06 113 VAL A O 1
ATOM 920 N N . CYS A 1 114 ? 6.484 -10.261 -6.181 1.00 71.00 114 CYS A N 1
ATOM 921 C CA . CYS A 1 114 ? 7.398 -9.442 -5.398 1.00 71.00 114 CYS A CA 1
ATOM 922 C C . CYS A 1 114 ? 7.275 -7.992 -5.859 1.00 71.00 114 CYS A C 1
ATOM 924 O O . CYS A 1 114 ? 7.505 -7.655 -7.012 1.00 71.00 114 CYS A O 1
ATOM 926 N N . SER A 1 115 ? 6.878 -7.126 -4.944 1.00 70.62 115 SER A N 1
ATOM 927 C CA . SER A 1 115 ? 6.690 -5.703 -5.168 1.00 70.62 115 SER A CA 1
ATOM 928 C C . SER A 1 115 ? 7.885 -4.946 -4.629 1.00 70.62 115 SER A C 1
ATOM 930 O O . SER A 1 115 ? 8.385 -5.253 -3.550 1.00 70.62 115 SER A O 1
ATOM 932 N N . PHE A 1 116 ? 8.310 -3.933 -5.364 1.00 70.69 116 PHE A N 1
ATOM 933 C CA . PHE A 1 116 ? 9.432 -3.086 -5.030 1.00 70.69 116 PHE A CA 1
ATOM 934 C C . PHE A 1 116 ? 9.001 -1.619 -5.052 1.00 70.69 116 PHE A C 1
ATOM 936 O O . PHE A 1 116 ? 8.490 -1.108 -6.052 1.00 70.69 116 PHE A O 1
ATOM 943 N N . VAL A 1 117 ? 9.248 -0.925 -3.947 1.00 68.50 117 VAL A N 1
ATOM 944 C CA . VAL A 1 117 ? 9.061 0.526 -3.854 1.00 68.50 117 VAL A CA 1
ATOM 945 C C . VAL A 1 117 ? 10.427 1.192 -3.786 1.00 68.50 117 VAL A C 1
ATOM 947 O O . VAL A 1 117 ? 11.205 0.885 -2.878 1.00 68.50 117 VAL A O 1
ATOM 950 N N . MET A 1 118 ? 10.689 2.111 -4.723 1.00 62.59 118 MET A N 1
ATOM 951 C CA . MET A 1 118 ? 11.825 3.028 -4.682 1.00 62.59 118 MET A CA 1
ATOM 952 C C . MET A 1 118 ? 11.385 4.435 -4.310 1.00 62.59 118 MET A C 1
ATOM 954 O O . MET A 1 118 ? 10.652 5.096 -5.046 1.00 62.59 118 MET A O 1
ATOM 958 N N . ILE A 1 119 ? 11.910 4.946 -3.206 1.00 67.00 119 ILE A N 1
ATOM 959 C CA . ILE A 1 119 ? 11.731 6.351 -2.832 1.00 67.00 119 ILE A CA 1
ATOM 960 C C . ILE A 1 119 ? 13.091 7.021 -2.962 1.00 67.00 119 ILE A C 1
ATOM 962 O O . ILE A 1 119 ? 13.998 6.631 -2.233 1.00 67.00 119 ILE A O 1
ATOM 966 N N . ILE A 1 120 ? 13.237 7.985 -3.881 1.00 64.00 120 ILE A N 1
ATOM 967 C CA . ILE A 1 120 ? 14.499 8.705 -4.126 1.00 64.00 120 ILE A CA 1
ATOM 968 C C . ILE A 1 120 ? 14.349 10.174 -3.747 1.00 64.00 120 ILE A C 1
ATOM 970 O O . ILE A 1 120 ? 13.937 10.976 -4.572 1.00 64.00 120 ILE A O 1
ATOM 974 N N . LEU A 1 121 ? 14.719 10.550 -2.531 1.00 63.91 121 LEU A N 1
ATOM 975 C CA . LEU A 1 121 ? 14.607 11.925 -2.041 1.00 63.91 121 LEU A CA 1
ATOM 976 C C . LEU A 1 121 ? 15.897 12.722 -2.213 1.00 63.91 121 LEU A C 1
ATOM 978 O O . LEU A 1 121 ? 16.945 12.189 -1.854 1.00 63.91 121 LEU A O 1
ATOM 982 N N . PRO A 1 122 ? 15.850 13.997 -2.658 1.00 58.56 122 PRO A N 1
ATOM 983 C CA . PRO A 1 122 ? 16.950 14.911 -2.388 1.00 58.56 122 PRO A CA 1
ATOM 984 C C . PRO A 1 122 ? 17.090 15.082 -0.867 1.00 58.56 122 PRO A C 1
ATOM 986 O O . PRO A 1 122 ? 16.096 15.119 -0.145 1.00 58.56 122 PRO A O 1
ATOM 989 N N . CYS A 1 123 ? 18.315 15.169 -0.375 1.00 55.12 123 CYS A N 1
ATOM 990 C CA . CYS A 1 123 ? 18.662 15.355 1.027 1.00 55.12 123 CYS A CA 1
ATOM 991 C C . CYS A 1 123 ? 19.465 16.659 1.168 1.00 55.12 123 CYS A C 1
ATOM 993 O O . CYS A 1 123 ? 20.167 17.085 0.244 1.00 55.12 123 CYS A O 1
ATOM 995 N N . ASN A 1 124 ? 19.265 17.352 2.287 1.00 54.31 124 ASN A N 1
ATOM 996 C CA . ASN A 1 124 ? 19.864 18.656 2.533 1.00 54.31 124 ASN A CA 1
ATOM 997 C C . ASN A 1 124 ? 21.313 18.469 3.034 1.00 54.31 124 ASN A C 1
ATOM 999 O O . ASN A 1 124 ? 21.503 17.743 4.009 1.00 54.31 124 ASN A O 1
ATOM 1003 N N . PRO A 1 125 ? 22.326 19.134 2.440 1.00 49.09 125 PRO A N 1
ATOM 1004 C CA . PRO A 1 125 ? 23.739 18.996 2.819 1.00 49.09 125 PRO A CA 1
ATOM 1005 C C . PRO A 1 125 ? 24.090 19.295 4.288 1.00 49.09 125 PRO A C 1
ATOM 1007 O O . PRO A 1 125 ? 25.210 19.011 4.706 1.00 49.09 125 PRO A O 1
ATOM 1010 N N . TYR A 1 126 ? 23.175 19.865 5.076 1.00 47.84 126 TYR A N 1
ATOM 1011 C CA . TYR A 1 126 ? 23.417 20.261 6.468 1.00 47.84 126 TYR A CA 1
ATOM 1012 C C . TYR A 1 126 ? 22.892 19.272 7.530 1.00 47.84 126 TYR A C 1
ATOM 1014 O O . TYR A 1 126 ? 23.020 19.547 8.724 1.00 47.84 126 TYR A O 1
ATOM 1022 N N . GLU A 1 127 ? 22.320 18.124 7.148 1.00 47.75 127 GLU A N 1
ATOM 1023 C CA . GLU A 1 127 ? 21.853 17.109 8.107 1.00 47.75 127 GLU A CA 1
ATOM 1024 C C . GLU A 1 127 ? 22.950 16.104 8.493 1.00 47.75 127 GLU A C 1
ATOM 1026 O O . GLU A 1 127 ? 23.436 15.331 7.673 1.00 47.75 127 GLU A O 1
ATOM 1031 N N . LYS A 1 128 ? 23.296 16.072 9.789 1.00 39.06 128 LYS A N 1
ATOM 1032 C CA . LYS A 1 128 ? 24.249 15.131 10.418 1.00 39.06 128 LYS A CA 1
ATOM 1033 C C . LYS A 1 128 ? 23.659 13.737 10.701 1.00 39.06 128 LYS A C 1
ATOM 1035 O O . LYS A 1 128 ? 24.139 13.039 11.587 1.00 39.06 128 LYS A O 1
ATOM 1040 N N . SER A 1 129 ? 22.577 13.381 10.021 1.00 40.06 129 SER A N 1
ATOM 1041 C CA . SER A 1 129 ? 21.829 12.137 10.230 1.00 40.06 129 SER A CA 1
ATOM 1042 C C . SER A 1 129 ? 21.655 11.352 8.926 1.00 40.06 129 SER A C 1
ATOM 1044 O O . SER A 1 129 ? 20.598 10.775 8.671 1.00 40.06 1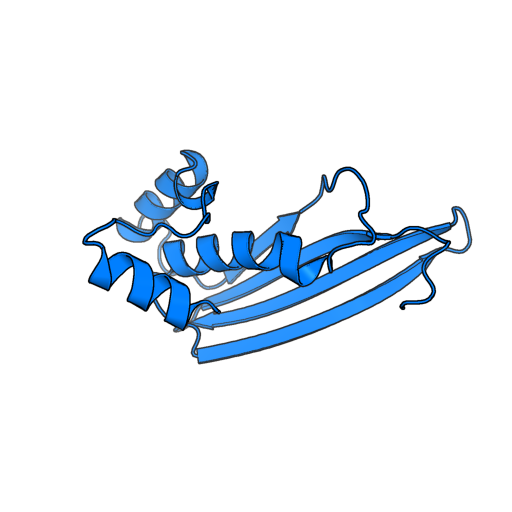29 SER A O 1
ATOM 1046 N N . CYS A 1 130 ? 22.712 11.342 8.106 1.00 40.78 130 CYS A N 1
ATOM 1047 C CA . CYS A 1 130 ? 23.227 10.066 7.615 1.00 40.78 130 CYS A CA 1
ATOM 1048 C C . CYS A 1 130 ? 24.104 9.487 8.752 1.00 40.78 130 CYS A C 1
ATOM 1050 O O . CYS A 1 130 ? 23.997 8.271 8.988 1.00 40.78 130 CYS A O 1
#

Foldseek 3Di:
DVVVVVVVCVVVVHDDDDPLCCCVDPVLVVLLVCLVVCVVPDAQEAEAEDDCDPDDDPPDDPCVVPVVNVVVSVCSSVVDAFPDWDKDWDWDADPPPRFTWIWIWIWTDDDNHTYIYIYIDTDHNPDPPD